Protein AF-A0A6H1ZRF5-F1 (afdb_monomer_lite)

pLDDT: mean 87.8, std 10.77, range [56.53, 98.38]

Sequence (124 aa):
MYSKKHIDAVKALIKRYESITQKEIKGAGQEVYGSKVVANKLTGFGRTDTCTLCRTAFAADSPVVFCSNCIYAQGKQVVNACTLGEHYYTYGKITAAYTAKMLQSAFKARALYLRNLLKERGVK

Organism: NCBI:txid1070528

Structure (mmCIF, N/CA/C/O backbone):
data_AF-A0A6H1ZRF5-F1
#
_entry.id   AF-A0A6H1ZRF5-F1
#
loop_
_atom_site.group_PDB
_atom_site.id
_atom_site.type_symbol
_atom_site.label_atom_id
_atom_site.label_alt_id
_atom_site.label_comp_id
_atom_site.label_asym_id
_atom_site.label_entity_id
_atom_site.label_seq_id
_atom_site.pdbx_PDB_ins_code
_atom_site.Cartn_x
_atom_site.Cartn_y
_atom_site.Cartn_z
_atom_site.occupancy
_atom_site.B_iso_or_equiv
_atom_site.auth_seq_id
_atom_site.auth_comp_id
_atom_site.auth_asym_id
_atom_site.auth_atom_id
_atom_site.pdbx_PDB_model_num
ATOM 1 N N . MET A 1 1 ? -17.151 -2.786 13.225 1.00 69.19 1 MET A N 1
ATOM 2 C CA . MET A 1 1 ? -15.810 -2.917 13.843 1.00 69.19 1 MET A CA 1
ATOM 3 C C . MET A 1 1 ? -14.971 -3.832 12.958 1.00 69.19 1 MET A C 1
ATOM 5 O O . MET A 1 1 ? -15.514 -4.826 12.496 1.00 69.19 1 MET A O 1
ATOM 9 N N . TYR A 1 2 ? -13.717 -3.490 12.645 1.00 82.31 2 TYR A N 1
ATOM 10 C CA . TYR A 1 2 ? -12.876 -4.321 11.765 1.00 82.31 2 TYR A CA 1
ATOM 11 C C . TYR A 1 2 ? -12.374 -5.567 12.498 1.00 82.31 2 TYR A C 1
ATOM 13 O O . TYR A 1 2 ? -12.095 -5.510 13.695 1.00 82.31 2 TYR A O 1
ATOM 21 N N . SER A 1 3 ? -12.215 -6.682 11.783 1.00 85.31 3 SER A N 1
ATOM 22 C CA . SER A 1 3 ? -11.619 -7.886 12.366 1.00 85.31 3 SER A CA 1
ATOM 23 C C . SER A 1 3 ? -10.135 -7.667 12.686 1.00 85.31 3 SER A C 1
ATOM 25 O O . SER A 1 3 ? 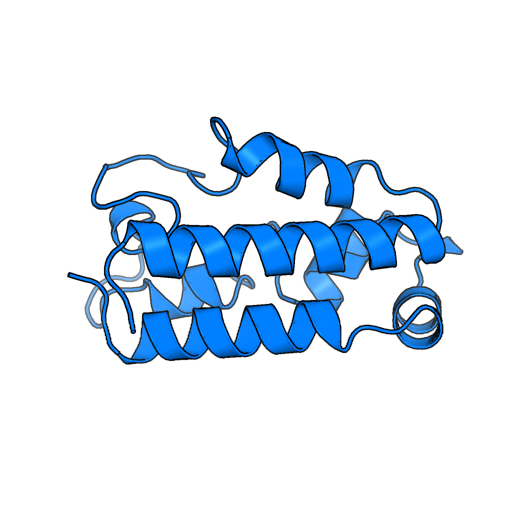-9.439 -6.924 11.986 1.00 85.31 3 SER A O 1
ATOM 27 N N . LYS A 1 4 ? -9.618 -8.367 13.705 1.00 88.12 4 LYS A N 1
ATOM 28 C CA . LYS A 1 4 ? -8.182 -8.360 14.039 1.00 88.12 4 LYS A CA 1
ATOM 29 C C . LYS A 1 4 ? -7.320 -8.712 12.820 1.00 88.12 4 LYS A C 1
ATOM 31 O O . LYS A 1 4 ? -6.387 -7.987 12.498 1.00 88.12 4 LYS A O 1
ATOM 36 N N . LYS A 1 5 ? -7.716 -9.752 12.075 1.00 88.94 5 LYS A N 1
ATOM 37 C CA . LYS A 1 5 ? -7.065 -10.186 10.827 1.00 88.94 5 LYS A CA 1
ATOM 38 C C . LYS A 1 5 ? -6.970 -9.060 9.792 1.00 88.94 5 LYS A C 1
ATOM 40 O O . LYS A 1 5 ? -5.943 -8.931 9.129 1.00 88.94 5 LYS A O 1
ATOM 45 N N . HIS A 1 6 ? -8.019 -8.249 9.646 1.00 89.12 6 HIS A N 1
ATOM 46 C CA . HIS A 1 6 ? -8.002 -7.124 8.715 1.00 89.12 6 HIS A CA 1
ATOM 47 C C . HIS A 1 6 ? -7.052 -6.017 9.182 1.00 89.12 6 HIS A C 1
ATOM 49 O O . HIS A 1 6 ? -6.257 -5.518 8.390 1.00 89.12 6 HIS A O 1
ATOM 55 N N . ILE A 1 7 ? -7.070 -5.672 10.472 1.00 91.69 7 ILE A N 1
ATOM 56 C CA . ILE A 1 7 ? -6.143 -4.681 11.034 1.00 91.69 7 ILE A CA 1
ATOM 57 C C . ILE A 1 7 ? -4.685 -5.123 10.886 1.00 91.69 7 ILE A C 1
ATOM 59 O O . ILE A 1 7 ? -3.846 -4.329 10.452 1.00 91.69 7 ILE A O 1
ATOM 63 N N . ASP A 1 8 ? -4.383 -6.386 11.176 1.00 92.88 8 ASP A N 1
ATOM 64 C CA . ASP A 1 8 ? -3.040 -6.943 11.015 1.00 92.88 8 ASP A CA 1
ATOM 65 C C . ASP A 1 8 ? -2.591 -6.891 9.546 1.00 92.88 8 ASP A C 1
ATOM 67 O O . ASP A 1 8 ? -1.455 -6.510 9.255 1.00 92.88 8 ASP A O 1
ATOM 71 N N . ALA A 1 9 ? -3.499 -7.163 8.603 1.00 92.62 9 ALA A N 1
ATOM 72 C CA . ALA A 1 9 ? -3.231 -7.021 7.175 1.00 92.62 9 ALA A CA 1
ATOM 73 C C . ALA A 1 9 ? -2.970 -5.568 6.750 1.00 92.62 9 ALA A C 1
ATOM 75 O O . ALA A 1 9 ? -2.077 -5.327 5.935 1.00 92.62 9 ALA A O 1
ATOM 76 N N . VAL A 1 10 ? -3.685 -4.588 7.317 1.00 94.31 10 VAL A N 1
ATOM 77 C CA . VAL A 1 10 ? -3.395 -3.162 7.088 1.00 94.31 10 VAL A CA 1
ATOM 78 C C . VAL A 1 10 ? -2.000 -2.812 7.604 1.00 94.31 10 VAL A C 1
ATOM 80 O O . VAL A 1 10 ? -1.207 -2.229 6.863 1.00 94.31 10 VAL A O 1
ATOM 83 N N . LYS A 1 11 ? -1.662 -3.210 8.838 1.00 95.31 11 LYS A N 1
ATOM 84 C CA . LYS A 1 11 ? -0.339 -2.967 9.440 1.00 95.31 11 LYS A CA 1
ATOM 85 C C . LYS A 1 11 ? 0.782 -3.619 8.619 1.00 95.31 11 L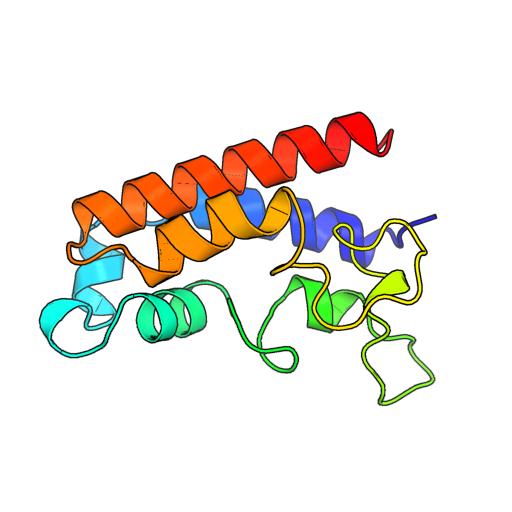YS A C 1
ATOM 87 O O . LYS A 1 11 ? 1.814 -2.989 8.384 1.00 95.31 11 LYS A O 1
ATOM 92 N N . ALA A 1 12 ? 0.578 -4.843 8.134 1.00 95.75 12 ALA A N 1
ATOM 93 C CA . ALA A 1 12 ? 1.527 -5.536 7.266 1.00 95.75 12 ALA A CA 1
ATOM 94 C C . ALA A 1 12 ? 1.695 -4.836 5.908 1.00 95.75 12 ALA A C 1
ATOM 96 O O . ALA A 1 12 ? 2.820 -4.654 5.446 1.00 95.75 12 ALA A O 1
ATOM 97 N N . LEU A 1 13 ? 0.598 -4.384 5.291 1.00 95.62 13 LEU A N 1
ATOM 98 C CA . LEU A 1 13 ? 0.643 -3.670 4.016 1.00 95.62 13 LEU A CA 1
ATOM 99 C C . LEU A 1 13 ? 1.360 -2.317 4.132 1.00 95.62 13 LEU A C 1
ATOM 101 O O . LEU A 1 13 ? 2.127 -1.959 3.243 1.00 95.62 13 LEU A O 1
ATOM 105 N N . ILE A 1 14 ? 1.160 -1.587 5.234 1.00 97.19 14 ILE A N 1
ATOM 106 C CA . ILE A 1 14 ? 1.908 -0.356 5.537 1.00 97.19 14 ILE A CA 1
ATOM 107 C C . ILE A 1 14 ? 3.412 -0.643 5.563 1.00 97.19 14 ILE A C 1
ATOM 109 O O . ILE A 1 14 ? 4.162 -0.011 4.821 1.00 97.19 14 ILE A O 1
ATOM 113 N N . LYS A 1 15 ? 3.841 -1.637 6.356 1.00 97.31 15 LYS A N 1
ATOM 114 C CA . LYS A 1 15 ? 5.255 -2.038 6.433 1.00 97.31 15 LYS A CA 1
ATOM 115 C C . LYS A 1 15 ? 5.797 -2.442 5.064 1.00 97.31 15 LYS A C 1
ATOM 117 O O . LYS A 1 15 ? 6.921 -2.087 4.722 1.00 97.31 15 LYS A O 1
ATOM 122 N N . ARG A 1 16 ? 4.994 -3.154 4.264 1.00 97.19 16 ARG A N 1
ATOM 123 C CA . ARG A 1 16 ? 5.384 -3.550 2.909 1.00 97.19 16 ARG A CA 1
ATOM 124 C C . ARG A 1 16 ? 5.609 -2.337 2.013 1.00 97.19 16 ARG A C 1
ATOM 126 O O . ARG A 1 16 ? 6.635 -2.276 1.353 1.00 97.19 16 ARG A O 1
ATOM 133 N N . TYR A 1 17 ? 4.693 -1.372 1.994 1.00 97.56 17 TYR A N 1
ATOM 134 C CA . TYR A 1 17 ? 4.869 -0.157 1.196 1.00 97.56 17 TYR A CA 1
ATOM 135 C C . TYR A 1 17 ? 6.122 0.636 1.586 1.00 97.56 17 TYR A C 1
ATOM 137 O O . TYR A 1 17 ? 6.780 1.203 0.717 1.00 97.56 17 TYR A O 1
ATOM 145 N N . GLU A 1 18 ? 6.463 0.665 2.872 1.00 97.75 18 GLU A N 1
ATOM 146 C CA . GLU A 1 18 ? 7.642 1.373 3.380 1.00 97.75 18 GLU A CA 1
ATOM 147 C C . GLU A 1 18 ? 8.957 0.657 3.068 1.00 97.75 18 GLU A C 1
ATOM 149 O O . GLU A 1 18 ? 9.972 1.325 2.872 1.00 97.75 18 GLU A O 1
ATOM 154 N N . SER A 1 19 ? 8.939 -0.678 2.998 1.00 98.00 19 SER A N 1
ATOM 155 C CA . SER A 1 19 ? 10.131 -1.480 2.723 1.00 98.00 19 SER A CA 1
ATOM 156 C C . SER A 1 19 ? 10.460 -1.617 1.238 1.00 98.00 19 SER A C 1
ATOM 158 O O . SER A 1 19 ? 11.597 -1.951 0.918 1.00 98.00 19 SER A O 1
ATOM 160 N N . ILE A 1 20 ? 9.509 -1.348 0.331 1.00 98.19 20 ILE A N 1
ATOM 161 C CA . ILE A 1 20 ? 9.745 -1.469 -1.113 1.00 98.19 20 ILE A CA 1
ATOM 162 C C . ILE A 1 20 ? 10.871 -0.527 -1.561 1.00 98.19 20 ILE A C 1
ATOM 164 O O . ILE A 1 20 ? 10.805 0.706 -1.461 1.00 98.19 20 ILE A O 1
ATOM 168 N N . THR A 1 21 ? 11.903 -1.130 -2.137 1.00 98.19 21 THR A N 1
ATOM 169 C CA . THR A 1 21 ? 13.052 -0.434 -2.714 1.00 98.19 21 THR A CA 1
ATOM 170 C C . THR A 1 21 ? 12.867 -0.154 -4.207 1.00 98.19 21 THR A C 1
ATOM 172 O O . THR A 1 21 ? 12.102 -0.820 -4.905 1.00 98.19 21 THR A O 1
ATOM 175 N N . GLN A 1 22 ? 13.626 0.805 -4.752 1.00 98.25 22 GLN A N 1
ATOM 176 C CA . GLN A 1 22 ? 13.662 1.024 -6.208 1.00 98.25 22 GLN A CA 1
ATOM 177 C C . GLN A 1 22 ? 14.204 -0.199 -6.955 1.00 98.25 22 GLN A C 1
ATOM 179 O O . GLN A 1 22 ? 13.767 -0.465 -8.071 1.00 98.25 22 GLN A O 1
ATOM 184 N N . LYS A 1 23 ? 15.122 -0.958 -6.338 1.00 98.06 23 LYS A N 1
ATOM 185 C CA . LYS A 1 23 ? 15.658 -2.203 -6.902 1.00 98.06 23 LYS A CA 1
ATOM 186 C C . LYS A 1 23 ? 14.557 -3.250 -7.072 1.00 98.06 23 LYS A C 1
ATOM 188 O O . LYS A 1 23 ? 14.448 -3.825 -8.147 1.00 98.06 23 LYS A O 1
ATOM 193 N N . GLU A 1 24 ? 13.711 -3.451 -6.061 1.00 98.25 24 GLU A N 1
ATOM 194 C CA . GLU A 1 24 ? 12.548 -4.344 -6.171 1.00 98.25 24 GLU A CA 1
ATOM 195 C C . GLU A 1 24 ? 11.549 -3.869 -7.229 1.00 98.25 24 GLU A C 1
ATOM 197 O O . GLU A 1 24 ? 11.049 -4.684 -7.998 1.00 98.25 24 GLU A O 1
ATOM 202 N N . ILE A 1 25 ? 11.280 -2.561 -7.310 1.00 98.12 25 ILE A N 1
ATOM 203 C CA . ILE A 1 25 ? 10.377 -1.994 -8.325 1.00 98.12 25 ILE A CA 1
ATOM 204 C C . ILE A 1 25 ? 10.903 -2.257 -9.740 1.00 98.12 25 ILE A C 1
ATOM 206 O O . ILE A 1 25 ? 10.155 -2.711 -10.605 1.00 98.12 25 ILE A O 1
ATOM 210 N N . LYS A 1 26 ? 12.196 -2.011 -9.976 1.00 97.19 26 LYS A N 1
ATOM 211 C CA . LYS A 1 26 ? 12.837 -2.315 -11.261 1.00 97.19 26 LYS A CA 1
ATOM 212 C C . LYS A 1 26 ? 12.815 -3.815 -11.553 1.00 97.19 26 LYS A C 1
ATOM 214 O O . LYS A 1 26 ? 12.410 -4.205 -12.640 1.00 97.19 26 LYS A O 1
ATOM 219 N N . GLY A 1 27 ? 13.146 -4.651 -10.567 1.00 97.06 27 GLY A N 1
ATOM 220 C CA . GLY A 1 27 ? 13.102 -6.114 -10.686 1.00 97.06 27 GLY A CA 1
ATOM 221 C C . GLY A 1 27 ? 11.696 -6.676 -10.937 1.00 97.06 27 GLY A C 1
ATOM 222 O O . GLY A 1 27 ? 11.546 -7.725 -11.554 1.00 97.06 27 GLY A O 1
ATOM 223 N N . ALA A 1 28 ? 10.649 -5.960 -10.524 1.00 96.25 28 ALA A N 1
ATOM 224 C CA . ALA A 1 28 ? 9.264 -6.282 -10.857 1.00 96.25 28 ALA A CA 1
ATOM 225 C C . ALA A 1 28 ? 8.875 -5.899 -12.299 1.00 96.25 28 ALA A C 1
ATOM 227 O O . ALA A 1 28 ? 7.772 -6.239 -12.732 1.00 96.25 28 ALA A O 1
ATOM 228 N N . GLY A 1 29 ? 9.781 -5.257 -13.040 1.00 94.12 29 GLY A N 1
ATOM 229 C CA . GLY A 1 29 ? 9.653 -4.949 -14.458 1.00 94.12 29 GLY A CA 1
ATOM 230 C C . GLY A 1 29 ? 9.016 -3.595 -14.744 1.00 94.12 29 GLY A C 1
ATOM 231 O O . GLY A 1 29 ? 8.347 -3.472 -15.755 1.00 94.12 29 GLY A O 1
ATOM 232 N N . GLN A 1 30 ? 9.204 -2.582 -13.893 1.00 92.94 30 GLN A N 1
ATOM 233 C CA . GLN A 1 30 ? 8.631 -1.236 -14.087 1.00 92.94 30 GLN A CA 1
ATOM 234 C C . GLN A 1 30 ? 8.966 -0.576 -15.438 1.00 92.94 30 GLN A C 1
ATOM 236 O O . GLN A 1 30 ? 8.231 0.289 -15.899 1.00 92.94 30 GLN A O 1
ATOM 241 N N . GLU A 1 31 ? 10.082 -0.950 -16.061 1.00 88.19 31 GLU A N 1
ATOM 242 C CA . GLU A 1 31 ? 10.490 -0.433 -17.377 1.00 88.19 31 GLU A CA 1
ATOM 243 C C . GLU A 1 31 ? 9.706 -1.083 -18.531 1.00 88.19 31 GLU A C 1
ATOM 245 O O . GLU A 1 31 ? 9.634 -0.527 -19.620 1.00 88.19 31 GLU A O 1
ATOM 250 N N . VAL A 1 32 ? 9.083 -2.238 -18.275 1.00 92.81 32 VAL A N 1
ATOM 251 C CA . VAL A 1 32 ? 8.295 -3.020 -19.242 1.00 92.81 32 VAL A CA 1
ATOM 252 C C . VAL A 1 32 ? 6.796 -2.919 -18.941 1.00 92.81 32 VAL A C 1
ATOM 254 O O . VAL A 1 32 ? 5.964 -2.862 -19.841 1.00 92.81 32 VAL A O 1
ATOM 257 N N . TYR A 1 33 ? 6.441 -2.887 -17.659 1.00 92.56 33 TYR A N 1
ATOM 258 C CA . TYR A 1 33 ? 5.077 -2.883 -17.152 1.00 92.56 33 TYR A CA 1
ATOM 259 C C . TYR A 1 33 ? 4.768 -1.560 -16.456 1.00 92.56 33 TYR A C 1
ATOM 261 O O . TYR A 1 33 ? 5.570 -1.041 -15.685 1.00 92.56 33 TYR A O 1
ATOM 269 N N . GLY A 1 34 ? 3.552 -1.048 -16.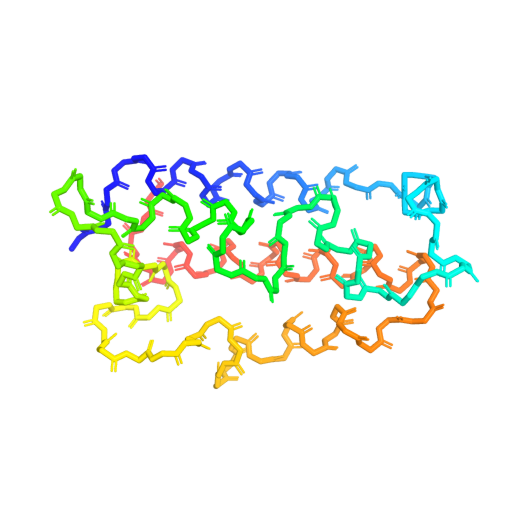642 1.00 91.44 34 GLY A N 1
ATOM 270 C CA . GLY A 1 34 ? 3.105 0.152 -15.936 1.00 91.44 34 GLY A CA 1
ATOM 271 C C . GLY A 1 34 ? 3.018 -0.036 -14.414 1.00 91.44 34 GLY A C 1
ATOM 272 O O . GLY A 1 34 ? 2.797 -1.141 -13.907 1.00 91.44 34 GLY A O 1
ATOM 273 N N . SER A 1 35 ? 3.081 1.075 -13.674 1.00 95.25 35 SER A N 1
ATOM 274 C CA . SER A 1 35 ? 3.093 1.079 -12.200 1.00 95.25 35 SER A CA 1
ATOM 275 C C . SER A 1 35 ? 1.939 0.337 -11.547 1.00 95.25 35 SER A C 1
ATOM 277 O O . SER A 1 35 ? 2.114 -0.251 -10.484 1.00 95.25 35 SER A O 1
ATOM 279 N N . LYS A 1 36 ? 0.755 0.325 -12.171 1.00 93.19 36 LYS A N 1
ATOM 280 C CA . LYS A 1 36 ? -0.392 -0.432 -11.655 1.00 93.19 36 LYS A CA 1
ATOM 281 C C . LYS A 1 36 ? -0.091 -1.932 -11.586 1.00 93.19 36 LYS A C 1
ATOM 283 O O . LYS A 1 36 ? -0.434 -2.567 -10.593 1.00 93.19 36 LYS A O 1
ATOM 288 N N . VAL A 1 37 ? 0.560 -2.484 -12.611 1.00 94.75 37 VAL A N 1
ATOM 289 C CA . VAL A 1 37 ? 0.930 -3.906 -12.677 1.00 94.75 37 VAL A CA 1
ATOM 290 C C . VAL A 1 37 ? 2.020 -4.210 -11.658 1.00 94.75 37 VAL A C 1
ATOM 292 O O . VAL A 1 37 ? 1.897 -5.165 -10.895 1.00 94.75 37 VAL A O 1
ATOM 295 N N . VAL A 1 38 ? 3.049 -3.365 -11.576 1.00 96.25 38 VAL A N 1
ATOM 296 C CA . VAL A 1 38 ? 4.125 -3.537 -10.592 1.00 96.25 38 VAL A CA 1
ATOM 297 C C . VAL A 1 38 ? 3.600 -3.440 -9.160 1.00 96.25 38 VAL A C 1
ATOM 299 O O . VAL A 1 38 ? 3.910 -4.292 -8.328 1.00 96.25 38 VAL A O 1
ATOM 302 N N . ALA A 1 39 ? 2.746 -2.460 -8.867 1.00 94.88 39 ALA A N 1
ATOM 303 C CA . ALA A 1 39 ? 2.087 -2.342 -7.572 1.00 94.88 39 ALA A CA 1
ATOM 304 C C . ALA A 1 39 ? 1.226 -3.567 -7.257 1.00 94.88 39 ALA A C 1
ATOM 306 O O . ALA A 1 39 ? 1.287 -4.085 -6.144 1.00 94.88 39 ALA A O 1
ATOM 307 N N . ASN A 1 40 ? 0.469 -4.073 -8.234 1.00 93.75 40 ASN A N 1
ATOM 308 C CA . ASN A 1 40 ? -0.289 -5.304 -8.061 1.00 93.75 40 ASN A CA 1
ATOM 309 C C . ASN A 1 40 ? 0.622 -6.487 -7.702 1.00 93.75 40 ASN A C 1
ATOM 311 O O . ASN A 1 40 ? 0.354 -7.190 -6.734 1.00 93.75 40 ASN A O 1
ATOM 315 N N . LYS A 1 41 ? 1.741 -6.650 -8.410 1.00 94.25 41 LYS A N 1
ATOM 316 C CA . LYS A 1 41 ? 2.700 -7.736 -8.181 1.00 94.25 41 LYS A CA 1
ATOM 317 C C . LYS A 1 41 ? 3.368 -7.660 -6.804 1.00 94.25 41 LYS A C 1
ATOM 319 O O . LYS A 1 41 ? 3.583 -8.685 -6.168 1.00 94.25 41 LYS A O 1
ATOM 324 N N . LEU A 1 42 ? 3.689 -6.453 -6.333 1.00 94.62 42 LEU A N 1
ATOM 325 C CA . LEU A 1 42 ? 4.417 -6.252 -5.076 1.00 94.62 42 LEU A CA 1
ATOM 326 C C . LEU A 1 42 ? 3.522 -6.233 -3.831 1.00 94.62 42 LEU A C 1
ATOM 328 O O . LEU A 1 42 ? 4.015 -6.524 -2.736 1.00 94.62 42 LEU A O 1
ATOM 332 N N . THR A 1 43 ? 2.249 -5.843 -3.965 1.00 91.94 43 THR A N 1
ATOM 333 C CA . THR A 1 43 ? 1.364 -5.597 -2.810 1.00 91.94 43 THR A CA 1
ATOM 334 C C . THR A 1 43 ? -0.081 -6.071 -2.983 1.00 91.94 43 THR A C 1
ATOM 336 O O . THR A 1 43 ? -0.906 -5.877 -2.089 1.00 91.94 43 THR A O 1
ATOM 339 N N . GLY A 1 44 ? -0.422 -6.663 -4.128 1.00 89.94 44 GLY A N 1
ATOM 340 C CA . GLY A 1 44 ? -1.794 -7.021 -4.493 1.00 89.94 44 GLY A CA 1
ATOM 341 C C . GLY A 1 44 ? -2.660 -5.830 -4.919 1.00 89.94 44 GLY A C 1
ATOM 342 O O . GLY A 1 44 ? -3.858 -5.996 -5.144 1.00 89.94 44 GLY A O 1
ATOM 343 N N . PHE A 1 45 ? -2.088 -4.626 -5.020 1.00 88.44 45 PHE A N 1
ATOM 344 C CA . PHE A 1 45 ? -2.793 -3.374 -5.305 1.00 88.44 45 PHE A CA 1
ATOM 345 C C . PHE A 1 45 ? -3.712 -3.430 -6.535 1.00 88.44 45 PHE A C 1
ATOM 347 O O . PHE A 1 45 ? -3.344 -3.941 -7.589 1.00 88.44 45 PHE A O 1
ATOM 354 N N . GLY A 1 46 ? -4.893 -2.817 -6.433 1.00 80.44 46 GLY A N 1
ATOM 355 C CA . GLY A 1 46 ? -5.729 -2.497 -7.593 1.00 80.44 46 GLY A CA 1
ATOM 356 C C . GLY A 1 46 ? -6.574 -3.637 -8.164 1.00 80.44 46 GLY A C 1
ATOM 357 O O . GLY A 1 46 ? -7.251 -3.399 -9.162 1.00 80.44 46 GLY A O 1
ATOM 358 N N . ARG A 1 47 ? -6.583 -4.824 -7.542 1.00 81.12 47 ARG A N 1
ATOM 359 C CA . ARG A 1 47 ? -7.564 -5.882 -7.829 1.00 81.12 47 ARG A CA 1
ATOM 360 C C . ARG A 1 47 ? -8.127 -6.470 -6.538 1.00 81.12 47 ARG A C 1
ATOM 362 O O . ARG A 1 47 ? -7.410 -6.589 -5.547 1.00 81.12 47 ARG A O 1
ATOM 369 N N . THR A 1 48 ? -9.406 -6.819 -6.541 1.00 76.00 48 THR A N 1
ATOM 370 C CA . THR A 1 48 ? -10.124 -7.344 -5.368 1.00 76.00 48 THR A CA 1
ATOM 371 C C . THR A 1 48 ? -9.668 -8.748 -4.971 1.00 76.00 48 THR A C 1
ATOM 373 O O . THR A 1 48 ? -9.614 -9.051 -3.782 1.00 76.00 48 THR A O 1
ATOM 376 N N . ASP A 1 49 ? -9.285 -9.575 -5.941 1.00 77.31 49 ASP A N 1
ATOM 377 C CA . ASP A 1 49 ? -8.800 -10.946 -5.753 1.00 77.31 49 ASP A CA 1
ATOM 378 C C . ASP A 1 49 ? -7.374 -11.009 -5.182 1.00 77.31 49 ASP A C 1
ATOM 380 O O . ASP A 1 49 ? -7.064 -11.876 -4.365 1.00 77.31 49 ASP A O 1
ATOM 384 N N . THR A 1 50 ? -6.506 -10.067 -5.557 1.00 80.50 50 THR A N 1
ATOM 385 C CA . THR A 1 50 ? -5.103 -10.057 -5.115 1.00 80.50 50 THR A CA 1
ATOM 386 C C . THR A 1 50 ? -4.828 -9.119 -3.945 1.00 80.50 50 THR A C 1
ATOM 388 O O . THR A 1 50 ? -3.853 -9.324 -3.226 1.00 80.50 50 THR A O 1
ATOM 391 N N . CYS A 1 51 ? -5.638 -8.077 -3.736 1.00 84.00 51 CYS A N 1
ATOM 392 C CA . CYS A 1 51 ? -5.385 -7.088 -2.689 1.00 84.00 51 CYS A CA 1
ATOM 393 C C . CYS A 1 51 ? -5.494 -7.726 -1.306 1.00 84.00 51 CYS A C 1
ATOM 395 O O . CYS A 1 51 ? -6.565 -8.178 -0.904 1.00 84.00 51 CYS A O 1
ATOM 397 N N . THR A 1 52 ? -4.408 -7.686 -0.534 1.00 82.75 52 THR A N 1
ATOM 398 C CA . THR A 1 52 ? -4.343 -8.257 0.820 1.00 82.75 52 THR A CA 1
ATOM 399 C C . THR A 1 52 ? -5.448 -7.727 1.741 1.00 82.75 52 THR A C 1
ATOM 401 O O . THR A 1 52 ? -5.966 -8.461 2.582 1.00 82.75 52 THR A O 1
ATOM 404 N N . LEU A 1 53 ? -5.870 -6.469 1.567 1.00 88.38 53 LEU A N 1
ATOM 405 C CA . LEU A 1 53 ? -6.969 -5.898 2.353 1.00 88.38 53 LEU A CA 1
ATOM 406 C C . LEU A 1 53 ? -8.331 -6.451 1.930 1.00 88.38 53 LEU A C 1
ATOM 408 O O . LEU A 1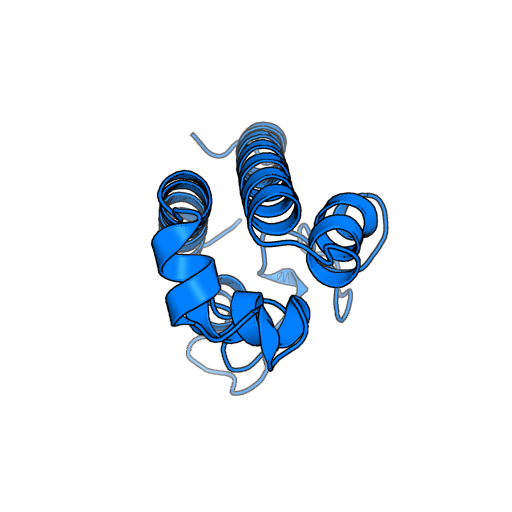 53 ? -9.136 -6.790 2.788 1.00 88.38 53 LEU A O 1
ATOM 412 N N . CYS A 1 54 ? -8.574 -6.600 0.627 1.00 83.94 54 CYS A N 1
ATOM 413 C CA . CYS A 1 54 ? -9.791 -7.232 0.117 1.00 83.94 54 CYS A CA 1
ATOM 414 C C . CYS A 1 54 ? -9.859 -8.705 0.544 1.00 83.94 54 CYS A C 1
ATOM 416 O O . CYS A 1 54 ? -10.877 -9.143 1.068 1.00 83.94 54 CYS A O 1
ATOM 418 N N . ARG A 1 55 ? -8.734 -9.429 0.456 1.00 82.50 55 ARG A N 1
ATOM 419 C CA . ARG A 1 55 ? -8.594 -10.824 0.903 1.00 82.50 55 ARG A CA 1
ATOM 420 C C . ARG A 1 55 ? -8.876 -11.046 2.387 1.00 82.50 55 ARG A C 1
ATOM 422 O O . ARG A 1 55 ? -9.247 -12.146 2.783 1.00 82.50 55 ARG A O 1
ATOM 429 N N . THR A 1 56 ? -8.699 -10.025 3.216 1.00 84.12 56 THR A N 1
ATOM 430 C CA . THR A 1 56 ? -9.006 -10.099 4.653 1.00 84.12 56 THR A CA 1
ATOM 431 C C . THR A 1 56 ? -10.351 -9.487 5.025 1.00 84.12 56 THR A C 1
ATOM 433 O O . THR A 1 56 ? -10.785 -9.663 6.160 1.00 84.12 56 THR A O 1
ATOM 436 N N . ALA A 1 57 ? -11.009 -8.810 4.081 1.00 77.31 57 ALA A N 1
ATOM 437 C CA . ALA A 1 57 ? -12.353 -8.258 4.222 1.00 77.31 57 ALA A CA 1
ATOM 438 C C . ALA A 1 57 ? -13.464 -9.247 3.803 1.00 77.31 57 ALA A C 1
ATOM 440 O O . ALA A 1 57 ? -14.641 -8.950 4.021 1.00 77.31 57 ALA A O 1
ATOM 441 N N . PHE A 1 58 ? -13.111 -10.409 3.232 1.00 67.94 58 PHE A N 1
ATOM 442 C CA . PHE A 1 58 ? -14.050 -11.514 3.009 1.00 67.94 58 PHE A CA 1
ATOM 443 C C . PHE A 1 58 ? -14.694 -11.953 4.329 1.00 67.94 58 PHE A C 1
ATOM 445 O O . PHE A 1 58 ? -14.003 -12.133 5.337 1.00 67.94 58 PHE A O 1
ATOM 452 N N . ALA A 1 59 ? -16.009 -12.156 4.296 1.00 58.44 59 ALA A N 1
ATOM 453 C CA . ALA A 1 59 ? -16.708 -12.908 5.326 1.00 58.44 59 ALA A CA 1
ATOM 454 C C . ALA A 1 59 ? -16.456 -14.409 5.089 1.00 58.44 59 ALA A C 1
ATOM 456 O O . ALA A 1 59 ? -16.335 -14.839 3.943 1.00 58.44 59 ALA A O 1
ATOM 457 N N . ALA A 1 60 ? -16.302 -15.198 6.157 1.00 56.53 60 ALA A N 1
ATOM 458 C CA . ALA A 1 60 ? -15.919 -16.615 6.067 1.00 56.53 60 ALA A CA 1
ATOM 459 C C . ALA A 1 60 ? -16.951 -17.490 5.323 1.00 56.53 60 ALA A C 1
ATOM 461 O O . ALA A 1 60 ? -16.632 -18.589 4.885 1.00 56.53 60 ALA A O 1
ATOM 462 N N . ASP A 1 61 ? -18.165 -16.976 5.176 1.00 57.56 61 ASP A N 1
ATOM 463 C CA . ASP A 1 61 ? -19.371 -17.602 4.650 1.00 57.56 61 ASP A CA 1
ATOM 464 C C . ASP A 1 61 ? -19.835 -17.000 3.311 1.00 57.56 61 ASP A C 1
ATOM 466 O O . ASP A 1 61 ? -20.857 -17.418 2.771 1.00 57.56 61 ASP A O 1
ATOM 470 N N . SER A 1 62 ? -19.100 -16.034 2.745 1.00 57.75 62 SER A N 1
ATOM 471 C CA . SER A 1 62 ? -19.480 -15.391 1.488 1.00 57.75 62 SER A CA 1
ATOM 472 C C . SER A 1 62 ? -18.312 -15.307 0.504 1.00 57.75 62 SER A C 1
ATOM 474 O O . SER A 1 62 ? -17.262 -14.751 0.837 1.00 57.75 62 SER A O 1
ATOM 476 N N . PRO A 1 63 ? -18.491 -15.760 -0.753 1.00 57.47 63 PRO A N 1
ATOM 477 C CA . PRO A 1 63 ? -17.496 -15.573 -1.807 1.00 57.47 63 PRO A CA 1
ATOM 478 C C . PRO A 1 63 ? -17.408 -14.110 -2.281 1.00 57.47 63 PRO A C 1
ATOM 480 O O . PRO A 1 63 ? -16.624 -13.797 -3.177 1.00 57.47 63 PRO A O 1
ATOM 483 N N . VAL A 1 64 ? -18.206 -13.200 -1.710 1.00 63.53 64 VAL A N 1
ATOM 484 C CA . VAL A 1 64 ? -18.268 -11.793 -2.105 1.00 63.53 64 VAL A CA 1
ATOM 485 C C . VAL A 1 64 ? -17.367 -10.945 -1.205 1.00 63.53 64 VAL A C 1
ATOM 487 O O . VAL A 1 64 ? -17.512 -10.913 0.018 1.00 63.53 64 VAL A O 1
ATOM 490 N N . VAL A 1 65 ? -16.443 -10.193 -1.814 1.00 65.69 65 VAL A N 1
ATOM 491 C CA . VAL A 1 65 ? -15.680 -9.153 -1.106 1.00 65.69 65 VAL A CA 1
ATOM 492 C C . VAL A 1 65 ? -16.614 -7.998 -0.772 1.00 65.69 65 VAL A C 1
ATOM 494 O O . VAL A 1 65 ? -16.890 -7.140 -1.614 1.00 65.69 65 VAL A O 1
ATOM 497 N N . PHE A 1 66 ? -17.044 -7.913 0.481 1.00 68.88 66 PHE A N 1
ATOM 498 C CA . PHE A 1 66 ? -17.747 -6.733 0.961 1.00 68.88 66 PHE A CA 1
ATOM 499 C C . PHE A 1 66 ? -16.748 -5.611 1.227 1.00 68.88 66 PHE A C 1
ATOM 501 O O . PHE A 1 66 ? -16.051 -5.586 2.243 1.00 68.88 66 PHE A O 1
ATOM 508 N N . CYS A 1 67 ? -16.681 -4.650 0.301 1.00 77.00 67 CYS A N 1
ATOM 509 C CA . CYS A 1 67 ? -15.840 -3.463 0.455 1.00 77.00 67 CYS A CA 1
ATOM 510 C C . CYS A 1 67 ? -16.127 -2.722 1.769 1.00 77.00 67 CYS A C 1
ATOM 512 O O . CYS A 1 67 ? -15.186 -2.185 2.344 1.00 77.00 67 CYS A O 1
ATOM 514 N N . SER A 1 68 ? -17.366 -2.772 2.279 1.00 75.12 68 SER A N 1
ATOM 515 C CA . SER A 1 68 ? -17.786 -2.230 3.583 1.00 75.12 68 SER A CA 1
ATOM 516 C C . SER A 1 68 ? -16.947 -2.728 4.767 1.00 75.12 68 SER A C 1
ATOM 518 O O . SER A 1 68 ? -16.762 -1.984 5.730 1.00 75.12 68 SER A O 1
ATOM 520 N N . ASN A 1 69 ? -16.383 -3.938 4.680 1.00 80.19 69 ASN A N 1
ATOM 521 C CA . ASN A 1 69 ? -15.519 -4.529 5.706 1.00 80.19 69 ASN A CA 1
ATOM 522 C C . ASN A 1 69 ? -14.053 -4.082 5.595 1.00 80.19 69 ASN A C 1
ATOM 524 O O . ASN A 1 69 ? -13.246 -4.372 6.478 1.00 80.19 69 ASN A O 1
ATOM 528 N N . CYS A 1 70 ? -13.693 -3.385 4.517 1.00 87.50 70 CYS A N 1
ATOM 529 C CA . CYS A 1 70 ? -12.361 -2.843 4.309 1.00 87.50 70 CYS A CA 1
ATOM 530 C C . CYS A 1 70 ? -12.214 -1.475 4.988 1.00 87.50 70 CYS A C 1
ATOM 532 O O . CYS A 1 70 ? -13.142 -0.664 4.995 1.00 87.50 70 CYS A O 1
ATOM 534 N N . ILE A 1 71 ? -11.013 -1.171 5.485 1.00 88.94 71 ILE A N 1
ATOM 535 C CA . ILE A 1 71 ? -10.687 0.088 6.174 1.00 88.94 71 ILE A CA 1
ATOM 536 C C . ILE A 1 71 ? -11.028 1.359 5.374 1.00 88.94 71 ILE A C 1
ATOM 538 O O . ILE A 1 71 ? -11.288 2.417 5.953 1.00 88.94 71 ILE A O 1
ATOM 542 N N . TYR A 1 72 ? -11.068 1.249 4.043 1.00 88.19 72 TYR A N 1
ATOM 543 C CA . TYR A 1 72 ? -11.443 2.343 3.150 1.00 88.19 72 TYR A CA 1
ATOM 544 C C . TYR A 1 72 ? -12.944 2.664 3.176 1.00 88.19 72 TYR A C 1
ATOM 546 O O . TYR A 1 72 ? -13.312 3.818 3.026 1.00 88.19 72 TYR A O 1
ATOM 554 N N . ALA A 1 73 ? -13.827 1.686 3.386 1.00 84.25 73 ALA A N 1
ATOM 555 C CA . ALA A 1 73 ? -15.265 1.914 3.240 1.00 84.25 73 ALA A CA 1
ATOM 556 C C . ALA A 1 73 ? -15.968 2.347 4.530 1.00 84.25 73 ALA A C 1
ATOM 558 O O . ALA A 1 73 ? -17.093 2.833 4.463 1.00 84.25 73 ALA A O 1
ATOM 559 N N . GLN A 1 74 ? -15.342 2.186 5.702 1.00 78.50 74 GLN A N 1
ATOM 560 C CA . GLN A 1 74 ? -15.920 2.609 6.988 1.00 78.50 74 GLN A CA 1
ATOM 561 C C . GLN A 1 74 ? -17.327 2.040 7.254 1.00 78.50 74 GLN A C 1
ATOM 563 O O . GLN A 1 74 ? -18.182 2.725 7.808 1.00 78.50 74 GLN A O 1
ATOM 568 N N . GLY A 1 75 ? -17.603 0.808 6.820 1.00 71.88 75 GLY A N 1
ATOM 569 C CA . GLY A 1 75 ? -18.935 0.209 6.937 1.00 71.88 75 GLY A CA 1
ATOM 570 C C . GLY A 1 75 ? -19.962 0.697 5.908 1.00 71.88 75 GLY A C 1
ATOM 571 O O . GLY A 1 75 ? -21.072 0.175 5.886 1.00 71.88 75 GLY A O 1
ATOM 572 N N . LYS A 1 76 ? -19.620 1.639 5.019 1.00 73.50 76 LYS A N 1
ATOM 573 C CA . LYS A 1 76 ? -20.500 2.061 3.920 1.00 73.50 76 LYS A CA 1
ATOM 574 C C . LYS A 1 76 ? -20.522 0.993 2.823 1.00 73.50 76 LYS A C 1
ATOM 576 O O . LYS A 1 76 ? -19.478 0.440 2.469 1.00 73.50 76 LYS A O 1
ATOM 581 N N . GLN A 1 77 ? -21.693 0.728 2.246 1.00 72.44 77 GLN A N 1
ATOM 582 C CA . GLN A 1 77 ? -21.841 -0.162 1.087 1.00 72.44 77 GLN A CA 1
ATOM 583 C C . GLN A 1 77 ? -21.358 0.534 -0.193 1.00 72.44 77 GLN A C 1
ATOM 585 O O . GLN A 1 77 ? -22.142 0.978 -1.023 1.00 72.44 77 GLN A O 1
ATOM 590 N N . VAL A 1 78 ? -20.040 0.677 -0.325 1.00 73.44 78 VAL A N 1
ATOM 591 C CA . VAL A 1 78 ? -19.400 1.358 -1.454 1.00 73.44 78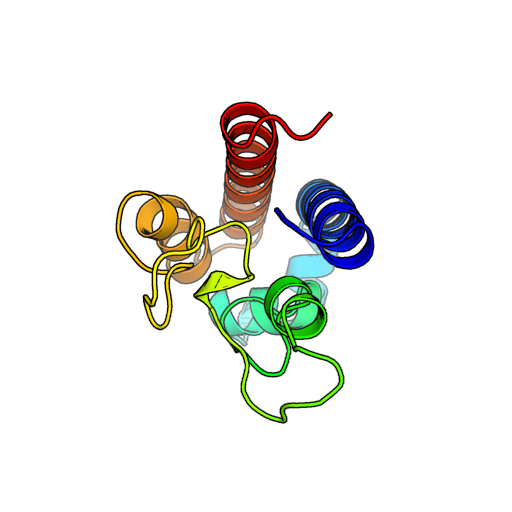 VAL A CA 1
ATOM 592 C C . VAL A 1 78 ? -18.469 0.388 -2.163 1.00 73.44 78 VAL A C 1
ATOM 594 O O . VAL A 1 78 ? -17.502 -0.097 -1.575 1.00 73.44 78 VAL A O 1
ATOM 597 N N . VAL A 1 79 ? -18.739 0.124 -3.440 1.00 76.44 79 VAL A N 1
ATOM 598 C CA . VAL A 1 79 ? -17.854 -0.667 -4.303 1.00 76.44 79 VAL A CA 1
ATOM 599 C C . VAL A 1 79 ? -16.617 0.164 -4.645 1.00 76.44 79 VAL A C 1
ATOM 601 O O . VAL A 1 79 ? -16.717 1.365 -4.877 1.00 76.44 79 VAL A O 1
ATOM 604 N N . ASN A 1 80 ? -15.438 -0.461 -4.667 1.00 78.44 80 ASN A N 1
ATOM 605 C CA . ASN A 1 80 ? -14.170 0.205 -4.988 1.00 78.44 80 ASN A CA 1
ATOM 606 C C . ASN A 1 80 ? -13.840 1.409 -4.083 1.00 78.44 80 ASN A C 1
ATOM 608 O O . ASN A 1 80 ? -13.173 2.346 -4.512 1.00 78.44 80 ASN A O 1
ATOM 612 N N . ALA A 1 81 ? -14.230 1.375 -2.802 1.00 84.62 81 ALA A N 1
ATOM 613 C CA . ALA A 1 81 ? -13.938 2.453 -1.847 1.00 84.62 81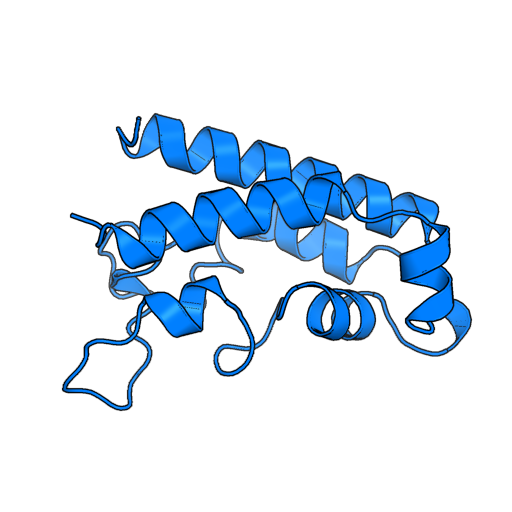 ALA A CA 1
ATOM 614 C C . ALA A 1 81 ? -12.452 2.875 -1.831 1.00 84.62 81 ALA A C 1
ATOM 616 O O . ALA A 1 81 ? -12.133 4.041 -1.643 1.00 84.62 81 ALA A O 1
ATOM 617 N N . CYS A 1 82 ? -11.522 1.954 -2.105 1.00 85.44 82 CYS A N 1
ATOM 618 C CA . CYS A 1 82 ? -10.086 2.236 -2.158 1.00 85.44 82 CYS A CA 1
ATOM 619 C C . CYS A 1 82 ? -9.637 3.164 -3.307 1.00 85.44 82 CYS A C 1
ATOM 621 O O . CYS A 1 82 ? -8.479 3.603 -3.280 1.00 85.44 82 CYS A O 1
ATOM 623 N N . THR A 1 83 ? -10.520 3.446 -4.274 1.00 86.62 83 THR A N 1
ATOM 624 C CA . THR A 1 83 ? -10.300 4.304 -5.451 1.00 86.62 83 THR A CA 1
ATOM 625 C C . THR A 1 83 ? -11.223 5.525 -5.485 1.00 86.62 83 THR A C 1
ATOM 627 O O . THR A 1 83 ? -11.279 6.201 -6.507 1.00 86.62 83 THR A O 1
ATOM 630 N N . LEU A 1 84 ? -11.967 5.802 -4.410 1.00 83.81 84 LEU A N 1
ATOM 631 C CA . LEU A 1 84 ? -12.948 6.889 -4.342 1.00 83.81 84 LEU A CA 1
ATOM 632 C C . LEU A 1 84 ? -12.551 7.942 -3.303 1.00 83.81 84 LEU A C 1
ATOM 634 O O . LEU A 1 84 ? -11.791 7.658 -2.375 1.00 83.81 84 LEU A O 1
ATOM 638 N N . GLY A 1 85 ? -13.085 9.157 -3.455 1.00 85.31 85 GLY A N 1
ATOM 639 C CA . GLY A 1 85 ? -12.872 10.262 -2.516 1.00 85.31 85 GLY A CA 1
ATOM 640 C C . GLY A 1 85 ? -11.390 10.533 -2.250 1.00 85.31 85 GLY A C 1
ATOM 641 O O . GLY A 1 85 ? -10.561 10.486 -3.156 1.00 85.31 85 GLY A O 1
ATOM 642 N N . GLU A 1 86 ? -11.026 10.760 -0.990 1.00 83.06 86 GLU A N 1
ATOM 643 C CA . GLU A 1 86 ? -9.635 11.032 -0.606 1.00 83.06 86 GLU A CA 1
ATOM 644 C C . GLU A 1 86 ? -8.689 9.840 -0.837 1.00 83.06 86 GLU A C 1
ATOM 646 O O . GLU A 1 86 ? -7.487 10.016 -1.062 1.00 83.06 86 GLU A O 1
ATOM 651 N N . HIS A 1 87 ? -9.225 8.613 -0.857 1.00 88.44 87 HIS A N 1
ATOM 652 C CA . HIS A 1 87 ? -8.452 7.411 -1.166 1.00 88.44 87 HIS A CA 1
ATOM 653 C C . HIS A 1 87 ? -7.934 7.430 -2.611 1.00 88.44 87 HIS A C 1
ATOM 655 O O . HIS A 1 87 ? -6.882 6.838 -2.885 1.00 88.44 87 HIS A O 1
ATOM 661 N N . TYR A 1 88 ? -8.634 8.121 -3.522 1.00 88.12 88 TYR A N 1
ATOM 662 C CA . TYR A 1 88 ? -8.236 8.260 -4.920 1.00 88.12 88 TYR A CA 1
ATOM 663 C C . TYR A 1 88 ? -6.875 8.940 -5.058 1.00 88.12 88 TYR A C 1
ATOM 665 O O . TYR A 1 88 ? -6.079 8.501 -5.874 1.00 88.12 88 TYR A O 1
ATOM 673 N N . TYR A 1 89 ? -6.533 9.937 -4.238 1.00 91.62 89 TYR A N 1
ATOM 674 C CA . TYR A 1 89 ? -5.279 10.678 -4.424 1.00 91.62 89 TYR A CA 1
ATOM 675 C C . TYR A 1 89 ? -4.036 9.797 -4.289 1.00 91.62 89 TYR A C 1
ATOM 677 O O . TYR A 1 89 ? -3.130 9.843 -5.122 1.00 91.62 89 TYR A O 1
ATOM 685 N N . THR A 1 90 ? -3.974 8.960 -3.252 1.00 93.44 90 THR A N 1
ATOM 686 C CA . THR A 1 90 ? -2.828 8.056 -3.072 1.00 93.44 90 THR A CA 1
ATOM 687 C C . THR A 1 90 ? -2.899 6.833 -3.986 1.00 93.44 90 THR A C 1
ATOM 689 O O . THR A 1 90 ? -1.854 6.294 -4.339 1.00 93.44 90 THR A O 1
ATOM 692 N N . TYR A 1 91 ? -4.095 6.428 -4.427 1.00 92.50 91 TYR A N 1
ATOM 693 C CA . TYR A 1 91 ? -4.263 5.421 -5.481 1.00 92.50 91 TYR A CA 1
ATOM 694 C C . TYR A 1 91 ? -3.743 5.940 -6.833 1.00 92.50 91 TYR A C 1
ATOM 696 O O . TYR A 1 91 ? -2.907 5.303 -7.469 1.00 92.50 91 TYR A O 1
ATOM 704 N N . GLY A 1 92 ? -4.178 7.136 -7.224 1.00 92.75 92 GLY A N 1
ATOM 705 C CA . GLY A 1 92 ? -3.829 7.827 -8.459 1.00 92.75 92 GLY A CA 1
ATOM 706 C C . GLY A 1 92 ? -2.333 8.102 -8.568 1.00 92.75 92 GLY A C 1
ATOM 707 O O . GLY A 1 92 ? -1.740 7.893 -9.621 1.00 92.75 92 GLY A O 1
ATOM 708 N N . LYS A 1 93 ? -1.679 8.470 -7.457 1.00 95.75 93 LYS A N 1
ATOM 709 C CA . LYS A 1 93 ? -0.213 8.619 -7.410 1.00 95.75 93 LYS A CA 1
ATOM 710 C C . LYS A 1 93 ? 0.527 7.322 -7.740 1.00 95.75 93 LYS A C 1
ATOM 712 O O . LYS A 1 93 ? 1.571 7.378 -8.381 1.00 95.75 93 LYS A O 1
ATOM 717 N N . ILE A 1 94 ? 0.002 6.168 -7.321 1.00 96.19 94 ILE A N 1
ATOM 718 C CA . ILE A 1 94 ? 0.581 4.867 -7.679 1.00 96.19 94 ILE A CA 1
ATOM 719 C C . ILE A 1 94 ? 0.363 4.600 -9.169 1.00 96.19 94 ILE A C 1
ATOM 721 O O . ILE A 1 94 ? 1.305 4.227 -9.858 1.00 96.19 94 ILE A O 1
ATOM 725 N N . THR A 1 95 ? -0.845 4.819 -9.693 1.00 94.56 95 THR A N 1
ATOM 726 C CA . THR A 1 95 ? -1.135 4.541 -11.109 1.00 94.56 95 THR A CA 1
ATOM 727 C C . THR A 1 95 ? -0.398 5.472 -12.071 1.00 94.56 95 THR A C 1
ATOM 729 O O . THR A 1 95 ? -0.023 5.028 -13.149 1.00 94.56 95 THR A O 1
ATOM 732 N N . ALA A 1 96 ? -0.170 6.729 -11.681 1.00 95.62 96 ALA A N 1
ATOM 733 C CA . ALA A 1 96 ? 0.477 7.753 -12.504 1.00 95.62 96 ALA A CA 1
ATOM 734 C C . ALA A 1 96 ? 2.011 7.787 -12.376 1.00 95.62 96 ALA A C 1
ATOM 736 O O . ALA A 1 96 ? 2.673 8.550 -13.079 1.00 95.62 96 ALA A O 1
ATOM 737 N N . ALA A 1 97 ? 2.605 6.999 -11.476 1.00 97.00 97 ALA A N 1
ATOM 738 C CA . ALA A 1 97 ? 4.055 6.934 -11.371 1.00 97.00 97 ALA A CA 1
ATOM 739 C C . ALA A 1 97 ? 4.649 6.346 -12.661 1.00 97.00 97 ALA A C 1
ATOM 741 O O . ALA A 1 97 ? 4.222 5.287 -13.111 1.00 97.00 97 ALA A O 1
ATOM 742 N N . TYR A 1 98 ? 5.649 7.003 -13.245 1.00 94.38 98 TYR A N 1
ATOM 743 C CA . TYR A 1 98 ? 6.315 6.528 -14.468 1.00 94.38 98 TYR A CA 1
ATOM 744 C C . TYR A 1 98 ? 7.775 6.116 -14.238 1.00 94.38 98 TYR A C 1
ATOM 746 O O . TYR A 1 98 ? 8.388 5.499 -15.099 1.00 94.38 98 TYR A O 1
ATOM 754 N N . THR A 1 99 ? 8.333 6.390 -13.055 1.00 96.62 99 THR A N 1
ATOM 755 C CA . THR A 1 99 ? 9.676 5.931 -12.664 1.00 96.62 99 THR A CA 1
ATOM 756 C C . THR A 1 99 ? 9.638 5.117 -11.380 1.00 96.62 99 THR A C 1
ATOM 758 O O . THR A 1 99 ? 8.765 5.308 -10.530 1.00 96.62 99 THR A O 1
ATOM 761 N N . ALA A 1 100 ? 10.652 4.270 -11.177 1.00 97.56 100 ALA A N 1
ATOM 762 C CA . ALA A 1 100 ? 10.812 3.522 -9.931 1.00 97.56 100 ALA A CA 1
ATOM 763 C C . ALA A 1 100 ? 10.901 4.436 -8.695 1.00 97.56 100 ALA A C 1
ATOM 765 O O . ALA A 1 100 ? 10.337 4.121 -7.648 1.00 97.56 100 ALA A O 1
ATOM 766 N N . LYS A 1 101 ? 11.555 5.599 -8.821 1.00 97.94 101 LYS A N 1
ATOM 767 C CA . LYS A 1 101 ? 11.635 6.610 -7.756 1.00 97.94 101 LYS A CA 1
ATOM 768 C C . LYS A 1 101 ? 10.256 7.183 -7.423 1.00 97.94 101 LYS A C 1
ATOM 770 O O . LYS A 1 101 ? 9.902 7.278 -6.251 1.00 97.94 101 LYS A O 1
ATOM 775 N N . MET A 1 102 ? 9.462 7.532 -8.435 1.00 98.06 102 MET A N 1
ATOM 776 C CA . MET A 1 102 ? 8.104 8.037 -8.219 1.00 98.06 102 MET A CA 1
ATOM 777 C C . MET A 1 102 ? 7.185 6.985 -7.617 1.00 98.06 102 MET A C 1
ATOM 779 O O . MET A 1 102 ? 6.437 7.302 -6.695 1.00 98.06 102 MET A O 1
ATOM 783 N N . LEU A 1 103 ? 7.266 5.740 -8.091 1.00 98.00 103 LEU A N 1
ATOM 784 C CA . LEU A 1 103 ? 6.448 4.656 -7.563 1.00 98.00 103 LEU A CA 1
ATOM 785 C C . LEU A 1 103 ? 6.813 4.353 -6.104 1.00 98.00 103 LEU A C 1
ATOM 787 O O . LEU A 1 103 ? 5.927 4.205 -5.267 1.00 98.00 103 LEU A O 1
ATOM 791 N N . GLN A 1 104 ? 8.104 4.378 -5.761 1.00 98.38 104 GLN A N 1
ATOM 792 C CA . GLN A 1 104 ? 8.547 4.269 -4.373 1.00 98.38 104 GLN A CA 1
ATOM 793 C C . GLN A 1 104 ? 7.970 5.393 -3.497 1.00 98.38 104 GLN A C 1
ATOM 795 O O . GLN A 1 104 ? 7.447 5.132 -2.412 1.00 98.38 104 GLN A O 1
ATOM 800 N N . SER A 1 105 ? 8.031 6.646 -3.957 1.00 98.19 105 SER A N 1
ATOM 801 C CA . SER A 1 105 ? 7.435 7.780 -3.240 1.00 98.19 105 SER A CA 1
ATOM 802 C C . SER A 1 105 ? 5.915 7.642 -3.098 1.00 98.19 105 SER A C 1
ATOM 804 O O . SER A 1 105 ? 5.366 7.943 -2.038 1.00 98.19 105 SER A O 1
ATOM 806 N N . ALA A 1 106 ? 5.230 7.138 -4.128 1.00 97.88 106 ALA A N 1
ATOM 807 C CA . ALA A 1 106 ? 3.795 6.879 -4.091 1.00 97.88 106 ALA A CA 1
ATOM 808 C C . ALA A 1 106 ? 3.431 5.780 -3.078 1.00 97.88 106 ALA A C 1
ATOM 810 O O . ALA A 1 106 ? 2.464 5.943 -2.332 1.00 97.88 106 ALA A O 1
ATOM 811 N N . PHE A 1 107 ? 4.231 4.711 -2.974 1.00 97.88 107 PHE A N 1
ATOM 812 C CA . PHE A 1 107 ? 4.061 3.694 -1.933 1.00 97.88 107 PHE A CA 1
ATOM 813 C C . PHE A 1 107 ? 4.207 4.278 -0.531 1.00 97.88 107 PHE A C 1
ATOM 815 O O . PHE A 1 107 ? 3.324 4.072 0.300 1.00 97.88 107 PHE A O 1
ATOM 822 N N . LYS A 1 108 ? 5.245 5.083 -0.276 1.00 97.88 108 LYS A N 1
ATOM 823 C CA . LYS A 1 108 ? 5.423 5.756 1.023 1.00 97.88 108 LYS A CA 1
ATOM 824 C C . LYS A 1 108 ? 4.241 6.667 1.366 1.00 97.88 108 LYS A C 1
ATOM 826 O O . LYS A 1 108 ? 3.744 6.633 2.490 1.00 97.88 108 LYS A O 1
ATOM 831 N N . ALA A 1 109 ? 3.732 7.425 0.394 1.00 96.94 109 ALA A N 1
ATOM 832 C CA . ALA A 1 109 ? 2.546 8.258 0.586 1.00 96.94 109 ALA A CA 1
ATOM 833 C C . ALA A 1 109 ? 1.291 7.421 0.896 1.00 96.94 109 ALA A C 1
ATOM 835 O O . ALA A 1 109 ? 0.507 7.782 1.774 1.00 96.94 109 ALA A O 1
ATOM 836 N N . ARG A 1 110 ? 1.106 6.278 0.222 1.00 96.06 110 ARG A N 1
ATOM 837 C CA . ARG A 1 110 ? -0.001 5.351 0.507 1.00 96.06 110 ARG A CA 1
ATOM 838 C C . ARG A 1 110 ? 0.132 4.703 1.888 1.00 96.06 110 ARG A C 1
ATOM 840 O O . ARG A 1 110 ? -0.885 4.514 2.551 1.00 96.06 110 ARG A O 1
ATOM 847 N N . ALA A 1 111 ? 1.350 4.400 2.335 1.00 97.12 111 ALA A N 1
ATOM 848 C CA . ALA A 1 111 ? 1.621 3.880 3.674 1.00 97.12 111 ALA A CA 1
ATOM 849 C C . ALA A 1 111 ? 1.245 4.896 4.760 1.00 97.12 111 ALA A C 1
ATOM 851 O O . ALA A 1 111 ? 0.486 4.568 5.670 1.00 97.12 111 ALA A O 1
ATOM 852 N N . LEU A 1 112 ? 1.709 6.143 4.622 1.00 96.88 112 LEU A N 1
ATOM 853 C CA . LEU A 1 112 ? 1.356 7.242 5.523 1.00 96.88 112 LEU A CA 1
ATOM 854 C C . LEU A 1 112 ? -0.160 7.444 5.587 1.00 96.88 112 LEU A C 1
ATOM 856 O O . LEU A 1 112 ? -0.735 7.555 6.666 1.00 96.88 112 LEU A O 1
ATOM 860 N N . TYR A 1 113 ? -0.815 7.413 4.429 1.00 95.69 113 TYR A N 1
ATOM 861 C CA . TYR A 1 113 ? -2.261 7.527 4.347 1.00 95.69 113 TYR A CA 1
ATOM 862 C C . TYR A 1 113 ? -2.990 6.401 5.092 1.00 95.69 113 TYR A C 1
ATOM 864 O O . TYR A 1 113 ? -3.889 6.658 5.886 1.00 95.69 113 TYR A O 1
ATOM 872 N N . LEU A 1 114 ? -2.565 5.150 4.899 1.00 94.69 114 LEU A N 1
ATOM 873 C CA . LEU A 1 114 ? -3.111 4.004 5.628 1.00 94.69 114 LEU A CA 1
ATOM 874 C C . LEU A 1 114 ? -2.881 4.099 7.146 1.00 94.69 114 LEU A C 1
ATOM 876 O O . LEU A 1 114 ? -3.754 3.700 7.915 1.00 94.69 114 LEU A O 1
ATOM 880 N N . ARG A 1 115 ? -1.740 4.647 7.592 1.00 95.88 115 ARG A N 1
ATOM 881 C CA . ARG A 1 115 ? -1.486 4.915 9.019 1.00 95.88 115 ARG A CA 1
ATOM 882 C C . ARG A 1 115 ? -2.465 5.942 9.582 1.00 95.88 115 ARG A C 1
ATOM 884 O O . ARG A 1 115 ? -2.977 5.736 10.678 1.00 95.88 115 ARG A O 1
ATOM 891 N N . ASN A 1 116 ? -2.722 7.025 8.852 1.00 94.38 116 ASN A N 1
ATOM 892 C CA . ASN A 1 116 ? -3.672 8.051 9.282 1.00 94.38 116 ASN A CA 1
ATOM 893 C C . ASN A 1 116 ? -5.097 7.498 9.329 1.00 94.38 116 ASN A C 1
ATOM 895 O O . ASN A 1 116 ? -5.764 7.664 10.345 1.00 94.38 116 ASN A O 1
ATOM 899 N N . LEU A 1 117 ? -5.494 6.708 8.325 1.00 92.44 117 LEU A N 1
ATOM 900 C CA . LEU A 1 117 ? -6.774 6.003 8.350 1.00 92.44 117 LEU A CA 1
ATOM 901 C C . LEU A 1 117 ? -6.919 5.121 9.594 1.00 92.44 117 LEU A C 1
ATOM 903 O O . LEU A 1 117 ? -7.950 5.184 10.252 1.00 92.44 117 LEU A O 1
ATOM 907 N N . LEU A 1 118 ? -5.906 4.326 9.965 1.00 92.00 118 LEU A N 1
ATOM 908 C CA . LEU A 1 118 ? -5.967 3.519 11.194 1.00 92.00 118 LEU A CA 1
ATOM 909 C C . LEU A 1 118 ? -6.241 4.377 12.439 1.00 92.00 118 LEU A C 1
ATOM 911 O O . LEU A 1 118 ? -7.105 4.019 13.240 1.00 92.00 118 LEU A O 1
ATOM 915 N N . LYS A 1 119 ? -5.558 5.522 12.567 1.00 91.56 119 LYS A N 1
ATOM 916 C CA . LYS A 1 119 ? -5.750 6.461 13.684 1.00 91.56 119 LYS A CA 1
ATOM 917 C C . LYS A 1 119 ? -7.161 7.051 13.694 1.00 91.56 119 LYS A C 1
ATOM 919 O O . LYS A 1 119 ? -7.827 7.001 14.721 1.00 91.56 119 LYS A O 1
ATOM 924 N N . GLU A 1 120 ? -7.637 7.546 12.552 1.00 89.88 120 GLU A N 1
ATOM 925 C CA . GLU A 1 120 ? -8.991 8.096 12.387 1.00 89.88 120 GLU A CA 1
ATOM 926 C C . GLU A 1 120 ? -10.083 7.061 12.678 1.00 89.88 120 GLU A C 1
ATOM 928 O O . GLU A 1 120 ? -11.172 7.401 13.132 1.00 89.88 120 GLU A O 1
ATOM 933 N N . ARG A 1 121 ? -9.802 5.775 12.430 1.00 85.56 121 ARG A N 1
ATOM 934 C CA . ARG A 1 121 ? -10.713 4.666 12.742 1.00 85.56 121 ARG A CA 1
ATOM 935 C C . ARG A 1 121 ? -10.653 4.212 14.206 1.00 85.56 121 ARG A C 1
ATOM 937 O O . ARG A 1 121 ? -11.321 3.237 14.544 1.00 85.56 121 ARG A O 1
ATOM 944 N N . GLY A 1 122 ? -9.862 4.865 15.059 1.00 81.38 122 GLY A N 1
ATOM 945 C CA . GLY A 1 122 ? -9.703 4.493 16.467 1.00 81.38 122 GLY A CA 1
ATOM 946 C C . GLY A 1 122 ? -8.963 3.167 16.677 1.00 81.38 122 GLY A C 1
ATOM 947 O O . GLY A 1 122 ? -9.115 2.533 17.720 1.00 81.38 122 GLY A O 1
ATOM 948 N N . VAL A 1 123 ? -8.177 2.720 15.692 1.00 76.81 123 VAL A N 1
ATOM 949 C CA . VAL A 1 123 ? -7.417 1.469 15.767 1.00 76.81 123 VAL A CA 1
ATOM 950 C C . VAL A 1 123 ? -6.023 1.758 16.325 1.00 76.81 123 VAL A C 1
ATOM 952 O O . VAL A 1 123 ? -5.229 2.443 15.679 1.00 76.81 123 VAL A O 1
ATOM 955 N N . LYS A 1 124 ? -5.732 1.225 17.519 1.00 58.69 124 LYS A N 1
ATOM 956 C CA . LYS A 1 124 ? -4.407 1.287 18.164 1.00 58.69 124 LYS A CA 1
ATOM 957 C C . LYS A 1 124 ? -3.436 0.248 17.579 1.00 58.69 124 LYS A C 1
ATOM 959 O O . LYS A 1 124 ? -3.845 -0.888 17.235 1.00 58.69 124 LYS A O 1
#

Secondary structure (DSSP, 8-state):
---HHHHHHHHHHHHHHHH--HHHHHHTTTTTS-HHHHHHHHH-TT-TTT-HHHHHHS-TT-SS--GGGSTTTTT---TTGGGSTHHHHHHHHHHT--SHHHHHHHHHHHHHHHHHHHHHTT--

Foldseek 3Di:
DADPQLVVLLVVLLVQLLPDDLVLLVVLPLVNDALQSSCCVRAVPDDLVRHSNQVRQDDPPDPDRQCCNGLQNVNPRDPPSCCDDPSVVLSVQSRPDNGSVSNSVSSNVNSVVSVVSCVVSVHD

Radius of gyration: 14.05 Å; chains: 1; bounding box: 38×29×37 Å

=== Feature glossary ===
Legend for the data blocks above and below:

— What the protein is —

Sequence gives the chain of amino acids in standard one-letter code (A=alanine, C=cysteine, …, Y=tyrosine), read N→C. It is the only feature that is directly encoded by the gene; all structural features are derived from the folded form of this sequence.

The annotation block draws on four external resources. InterPro: which protein families and domains the sequence belongs to. GO: standardized terms for what the protein does, what process it participates in, and where in the cell it acts. CATH: which structural fold it has in the CATH hierarchy. Organism: the species of origin.

— Where its atoms are —

Atomic coordinates in PDBx/mmCIF format — the same representation the Protein Data Bank distributes. Each line of the _atom_site loop places one backbone atom in Cartesian space (units: ångströms, origin: arbitrary).

Six rendered views show the 3D structure from the faces of a cube — i.e. along ±x, ±y, ±z. Rendering representation is drawn randomly per protein from cartoon (secondary-structure ribbons), sticks (backbone bonds), or molecular surface; coloring is either N→C rainbow (blue at the N-terminus through red at the C-terminus) or one color per chain.

— Local backbone conformation —

DSSP 8-state secondary structure assigns each residue one of H (α-helix), G (3₁₀-helix), I (π-helix), E (extended β-strand), B (isolated β-bridge), T (hydrogen-bonded turn), S (bend), or '-' (coil). The assignment is computed from backbone hydrogen-bond geometry via the Kabsch–Sander algorithm.

P-SEA three-state annotation labels each residue as helix, strand, or coil based purely on the geometry of the Cα trace. It serves as a fallback when the full backbone (and thus DSSP) is unavailable.

φ (phi) and ψ (psi) are the two rotatable backbone dihedrals per residue: φ is the C(i-1)–N–Cα–C torsion, ψ is the N–Cα–C–N(i+1) torsion, both in degrees on (−180°, 180°]. α-helical residues cluster near (−60°, −45°); β-strand residues near (−120°, +130°). A Ramachandran plot is simply a scatter of (φ, ψ) for every residue.

— Global shape and packing —

Radius of gyration (Rg) is the root-mean-square distance of Cα atoms from their centroid — a single number for overall size and compactness. A globular domain of N residues has Rg ≈ 2.2·N^0.38 Å; an extended or disordered chain has a much larger Rg. The Cα contact count is the number of residue pairs whose Cα atoms are within 8 Å and are more than four positions apart in sequence — a standard proxy for tertiary packing density. The bounding box is the smallest axis-aligned box enclosing all Cα atoms.

Accessible surface area quantifies burial. A residue with SASA near zero is packed into the hydrophobic core; one with SASA >100 Å² sits on the surface. Computed here via the Shrake–Rupley numerical algorithm with a 1.4 Å probe.

The contact map is a binary N×N matrix image: pixel (i, j) is dark where Cα_i and Cα_j are within 8 Å and |i−j|>4. Because the |i−j|>4 filter removes local helical contacts, off-diagonal stripes parallel to the main diagonal indicate parallel β-sheets; stripes perpendicular to it indicate antiparallel β-sheets. The Ramachandran plot scatters every residue's (φ, ψ) pair against the sterically allowed regions. The PAE heatmap renders the predicted-aligned-error matrix.

— Structural neighborhood —

A 3Di character summarizes, for each residue, the relative orientation of the Cα frame of its nearest spatial neighbor. Because it encodes fold topology rather than chemistry, 3Di alignments detect remote structural similarity that sequence alignment misses.

Structural nearest neighbors (via Foldseek easy-search vs the PDB). Reported per hit: target PDB id, E-value, and alignment TM-score. A TM-score above ~0.5 is the conventional threshold for 'same fold'.

— Confidence and disorder —

For AlphaFold models, the B-factor field carries pLDDT — the model's own estimate of local accuracy on a 0–100 scale. Regions with pLDDT<50 should be treated as essentially unmodeled; they often correspond to intrinsically disordered segments.

B-factor (Debye–Waller factor) reflects atomic displacement in the crystal lattice. It is an experimental observable (units Å²), not a prediction; low values mean the atom is pinned down, high values mean it moves or is heterogeneous across the crystal.

Predicted Aligned Error (PAE) is an AlphaFold confidence matrix: entry (i, j) is the expected error in the position of residue j, in ångströms, when the prediction is superimposed on the true structure at residue i. Low PAE within a block of residues means that block is internally rigid and well-predicted; high PAE between two blocks means their relative placement is uncertain even if each block individually is confident.